Protein AF-M1EBT7-F1 (afdb_monomer)

Organism: Mustela putorius furo (NCBI:txid9669)

Radius of gyration: 30.67 Å; Cα contacts (8 Å, |Δi|>4): 57; chains: 1; bounding box: 102×44×43 Å

Mean predicted aligned error: 13.48 Å

Sequence (135 aa):
CYYTDRRNKSMGSVQNYFRRIKKWMSQNPMVLDKSAFPNLQESDCYTGPFSRARIHHFIINNKDTFFSNATRSRIVYHMLQHTKYENGISKVGICKLINNGSYIAAFPPHEGAYKSNQPIKTHGPQNNRHLLYER

Foldseek 3Di:
DPPPPPVVVVVVVVVVVVVVVVVVVPDPPPPPPPVPDDPDPPDPDDDDDDDPVVCVNDDPPDPVPPQPPVRVQVVVQVCQQADADDPDPPRGHPVVCCVVVVDVDDDDDDDDDLDDPDACVPPNDPDPSVVVPHD

pLDDT: mean 82.83, std 14.4, range [46.56, 97.81]

Structure (mmCIF, N/CA/C/O backbone):
data_AF-M1EBT7-F1
#
_entry.id   AF-M1EBT7-F1
#
loop_
_atom_site.group_PDB
_atom_site.id
_atom_site.type_symbol
_atom_site.label_atom_id
_atom_site.label_alt_id
_atom_site.label_comp_id
_atom_site.label_asym_id
_atom_site.label_entity_id
_atom_site.label_seq_id
_atom_site.pdbx_PDB_ins_code
_atom_site.Cartn_x
_atom_site.Cartn_y
_atom_site.Cartn_z
_atom_site.occupancy
_atom_site.B_iso_or_equiv
_atom_site.auth_seq_id
_atom_site.auth_comp_id
_atom_site.auth_asym_id
_atom_site.auth_atom_id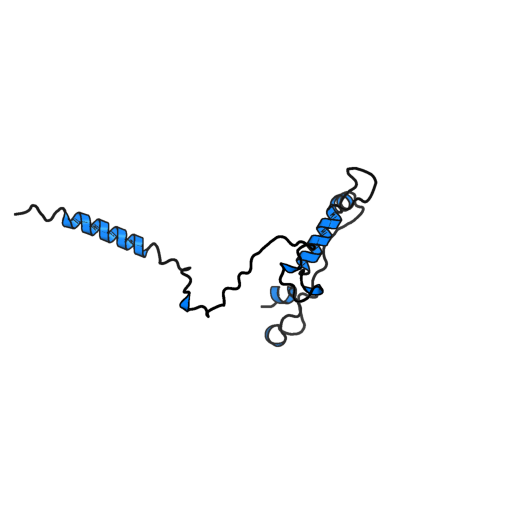
_atom_site.pdbx_PDB_model_num
ATOM 1 N N . CYS A 1 1 ? 84.090 1.579 6.896 1.00 46.56 1 CYS A N 1
ATOM 2 C CA . CYS A 1 1 ? 83.013 2.587 7.012 1.00 46.56 1 CYS A CA 1
ATOM 3 C C . CYS A 1 1 ? 81.664 1.879 7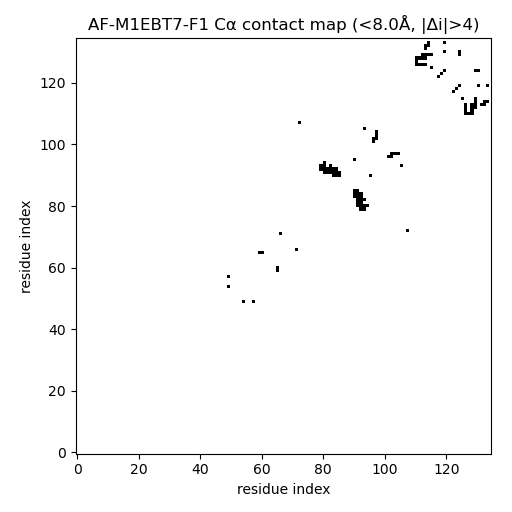.167 1.00 46.56 1 CYS A C 1
ATOM 5 O O . CYS A 1 1 ? 81.089 1.471 6.173 1.00 46.56 1 CYS A O 1
ATOM 7 N N . TYR A 1 2 ? 81.197 1.666 8.405 1.00 48.38 2 TYR A N 1
ATOM 8 C CA . TYR A 1 2 ? 80.060 0.783 8.747 1.00 48.38 2 TYR A CA 1
ATOM 9 C C . TYR A 1 2 ? 78.812 1.541 9.255 1.00 48.38 2 TYR A C 1
ATOM 11 O O . TYR A 1 2 ? 78.042 1.013 10.050 1.00 48.38 2 TYR A O 1
ATOM 19 N N . TYR A 1 3 ? 78.605 2.794 8.834 1.00 52.16 3 TYR A N 1
ATOM 20 C CA . TYR A 1 3 ? 77.610 3.681 9.465 1.00 52.16 3 TYR A CA 1
ATOM 21 C C . TYR A 1 3 ? 76.362 4.031 8.633 1.00 52.16 3 TYR A C 1
ATOM 23 O O . TYR A 1 3 ? 75.487 4.725 9.145 1.00 52.16 3 TYR A O 1
ATOM 31 N N . THR A 1 4 ? 76.192 3.526 7.405 1.00 53.44 4 THR A N 1
ATOM 32 C CA . THR A 1 4 ? 75.015 3.862 6.565 1.00 53.44 4 THR A CA 1
ATOM 33 C C . THR A 1 4 ? 74.012 2.723 6.335 1.00 53.44 4 THR A C 1
ATOM 35 O O . THR A 1 4 ? 72.928 2.974 5.816 1.00 53.44 4 THR A O 1
ATOM 38 N N . ASP A 1 5 ? 74.276 1.492 6.782 1.00 53.34 5 ASP A N 1
ATOM 39 C CA . ASP A 1 5 ? 73.409 0.343 6.446 1.00 53.34 5 ASP A CA 1
ATOM 40 C C . ASP A 1 5 ? 72.168 0.191 7.360 1.00 53.34 5 ASP A C 1
ATOM 42 O O . ASP A 1 5 ? 71.153 -0.400 6.987 1.00 53.34 5 ASP A O 1
ATOM 46 N N . ARG A 1 6 ? 72.173 0.776 8.568 1.00 49.12 6 ARG A N 1
ATOM 47 C CA . ARG A 1 6 ? 71.080 0.548 9.539 1.00 49.12 6 ARG A CA 1
ATOM 48 C C . ARG A 1 6 ? 69.812 1.378 9.273 1.00 49.12 6 ARG A C 1
ATOM 50 O O . ARG A 1 6 ? 68.730 0.959 9.678 1.00 49.12 6 ARG A O 1
ATOM 57 N N . ARG A 1 7 ? 69.905 2.516 8.566 1.0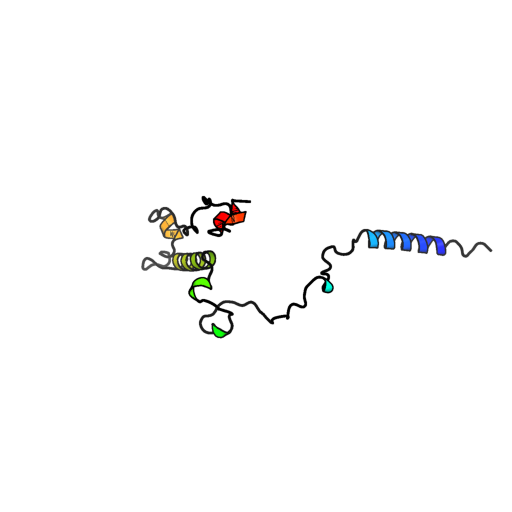0 49.81 7 ARG A N 1
ATOM 58 C CA . ARG A 1 7 ? 68.731 3.356 8.222 1.00 49.81 7 ARG A CA 1
ATOM 59 C C . ARG A 1 7 ? 67.951 2.837 7.007 1.00 49.81 7 ARG A C 1
ATOM 61 O O . ARG A 1 7 ? 66.727 2.929 7.002 1.00 49.81 7 ARG A O 1
ATOM 68 N N . ASN A 1 8 ? 68.624 2.212 6.039 1.00 51.97 8 ASN A N 1
ATOM 69 C CA . ASN A 1 8 ? 67.982 1.717 4.814 1.00 51.97 8 ASN A CA 1
ATOM 70 C C . ASN A 1 8 ? 67.112 0.468 5.053 1.00 51.97 8 ASN A C 1
ATOM 72 O O . ASN A 1 8 ? 66.024 0.350 4.490 1.00 51.97 8 ASN A O 1
ATOM 76 N N . LYS A 1 9 ? 67.532 -0.433 5.955 1.00 54.09 9 LYS A N 1
ATOM 77 C CA . LYS A 1 9 ? 66.770 -1.651 6.305 1.00 54.09 9 LYS A CA 1
ATOM 78 C C . LYS A 1 9 ? 65.460 -1.352 7.051 1.00 54.09 9 LYS A C 1
ATOM 80 O O . LYS A 1 9 ? 64.454 -2.018 6.815 1.00 54.09 9 LYS A O 1
ATOM 85 N N . SER A 1 10 ? 65.457 -0.324 7.905 1.00 55.66 10 SER A N 1
ATOM 86 C CA . SER A 1 10 ? 64.264 0.122 8.645 1.00 55.66 10 SER A CA 1
ATOM 87 C C . SER A 1 10 ? 63.196 0.707 7.709 1.00 55.66 10 SER A C 1
ATOM 89 O O . SER A 1 10 ? 62.030 0.316 7.778 1.00 55.66 10 SER A O 1
ATOM 91 N N . MET A 1 11 ? 63.600 1.557 6.754 1.00 53.97 11 MET A N 1
ATOM 92 C CA . MET A 1 11 ? 62.673 2.156 5.782 1.00 53.97 11 MET A CA 1
ATOM 93 C C . MET A 1 11 ? 62.053 1.121 4.830 1.00 53.97 11 MET A C 1
ATOM 95 O O . MET A 1 11 ? 60.851 1.184 4.570 1.00 53.97 11 MET A O 1
ATOM 99 N N . GLY A 1 12 ? 62.826 0.130 4.367 1.00 59.19 12 GLY A N 1
ATOM 100 C CA . GLY A 1 12 ? 62.323 -0.920 3.472 1.00 59.19 12 GLY A CA 1
ATOM 101 C C . GLY A 1 12 ? 61.301 -1.862 4.124 1.00 59.19 12 GLY A C 1
ATOM 102 O O . GLY A 1 12 ? 60.342 -2.283 3.477 1.00 59.19 12 GLY A O 1
ATOM 103 N N . SER A 1 13 ? 61.459 -2.171 5.417 1.00 60.22 13 SER A N 1
ATOM 104 C CA . SER A 1 13 ? 60.507 -3.005 6.172 1.00 60.22 13 SER A CA 1
ATOM 105 C C . SER A 1 13 ? 59.144 -2.319 6.319 1.00 60.22 13 SER A C 1
ATOM 107 O O . SER A 1 13 ? 58.102 -2.904 6.011 1.00 60.22 13 SER A O 1
ATOM 109 N N . VAL A 1 14 ? 59.163 -1.034 6.684 1.00 67.19 14 VAL A N 1
ATOM 110 C CA . VAL A 1 14 ? 57.964 -0.199 6.825 1.00 67.19 14 VAL A CA 1
ATOM 111 C C . VAL A 1 14 ? 57.256 -0.029 5.475 1.00 67.19 14 VAL A C 1
ATOM 113 O O . VAL A 1 14 ? 56.043 -0.210 5.382 1.00 67.19 14 VAL A O 1
ATOM 116 N N . GLN A 1 15 ? 58.004 0.208 4.393 1.00 66.81 15 GLN A N 1
ATOM 117 C CA . GLN A 1 15 ? 57.455 0.286 3.033 1.00 66.81 15 GLN A CA 1
ATOM 118 C C . GLN A 1 15 ? 56.812 -1.032 2.573 1.00 66.81 15 GLN A C 1
ATOM 120 O O . GLN A 1 15 ? 55.728 -1.027 1.983 1.00 66.81 15 GLN A O 1
ATOM 125 N N . ASN A 1 16 ? 57.440 -2.174 2.865 1.00 66.56 16 ASN A N 1
ATOM 126 C CA . ASN A 1 16 ? 56.893 -3.488 2.528 1.00 66.56 16 ASN A CA 1
ATOM 127 C C . ASN A 1 16 ? 55.616 -3.811 3.314 1.00 66.56 16 ASN A C 1
ATOM 129 O O . ASN A 1 16 ? 54.682 -4.381 2.745 1.00 66.56 16 ASN A O 1
ATOM 133 N N . TYR A 1 17 ? 55.553 -3.405 4.583 1.00 70.00 17 TYR A N 1
ATOM 134 C CA . TYR A 1 17 ? 54.362 -3.513 5.424 1.00 70.00 17 TYR A CA 1
ATOM 135 C C . TYR A 1 17 ? 53.202 -2.667 4.879 1.00 70.00 17 TYR A C 1
ATOM 137 O O . TYR A 1 17 ? 52.116 -3.199 4.639 1.00 70.00 17 TYR A O 1
ATOM 145 N N . PHE A 1 18 ? 53.449 -1.391 4.556 1.00 71.38 18 PHE A N 1
ATOM 146 C CA . PHE A 1 18 ? 52.440 -0.515 3.949 1.00 71.38 18 PHE A CA 1
ATOM 147 C C . PHE A 1 18 ? 51.949 -1.027 2.590 1.00 71.38 18 PHE A C 1
ATOM 149 O O . PHE A 1 18 ? 50.754 -0.973 2.307 1.00 71.38 18 PHE A O 1
ATOM 156 N N . ARG A 1 19 ? 52.832 -1.594 1.759 1.00 70.06 19 ARG A N 1
ATOM 157 C CA . ARG A 1 19 ? 52.453 -2.205 0.474 1.00 70.06 19 ARG A CA 1
ATOM 158 C C . ARG A 1 19 ? 51.579 -3.453 0.652 1.00 70.06 19 ARG A C 1
ATOM 160 O O . ARG A 1 19 ? 50.654 -3.658 -0.133 1.00 70.06 19 ARG A O 1
ATOM 167 N N . ARG A 1 20 ? 51.843 -4.269 1.680 1.00 68.12 20 ARG A N 1
ATOM 168 C CA . ARG A 1 20 ? 51.016 -5.434 2.048 1.00 68.12 20 ARG A CA 1
ATOM 169 C C . ARG A 1 20 ? 49.629 -5.012 2.518 1.00 68.12 20 ARG A C 1
ATOM 171 O O . ARG A 1 20 ? 48.651 -5.570 2.035 1.00 68.12 20 ARG A O 1
ATOM 178 N N . ILE A 1 21 ? 49.545 -3.997 3.379 1.00 69.38 21 ILE A N 1
ATOM 179 C CA . ILE A 1 21 ? 48.261 -3.445 3.834 1.00 69.38 21 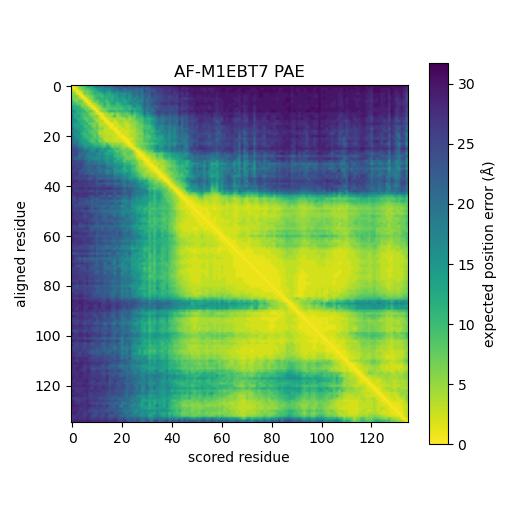ILE A CA 1
ATOM 180 C C . ILE A 1 21 ? 47.499 -2.817 2.668 1.00 69.38 21 ILE A C 1
ATOM 182 O O . ILE A 1 21 ? 46.309 -3.051 2.538 1.00 69.38 21 ILE A O 1
ATOM 186 N N . LYS A 1 22 ? 48.171 -2.104 1.758 1.00 68.25 22 LYS A N 1
ATOM 187 C CA . LYS A 1 22 ? 47.537 -1.526 0.562 1.00 68.25 22 LYS A CA 1
ATOM 188 C C . LYS A 1 22 ? 47.007 -2.583 -0.418 1.00 68.25 22 LYS A C 1
ATOM 190 O O . LYS A 1 22 ? 46.010 -2.332 -1.075 1.00 68.25 22 LYS A O 1
ATOM 195 N N . LYS A 1 23 ? 47.647 -3.757 -0.515 1.00 67.75 23 LYS A N 1
ATOM 196 C CA . LYS A 1 23 ? 47.116 -4.910 -1.272 1.00 67.75 23 LYS A CA 1
ATOM 197 C C . LYS A 1 23 ? 45.962 -5.615 -0.550 1.00 67.75 23 LYS A C 1
ATOM 199 O O . LYS A 1 23 ? 45.071 -6.121 -1.220 1.00 67.75 23 LYS A O 1
ATOM 204 N N . TRP A 1 24 ? 46.000 -5.670 0.784 1.00 66.38 24 TRP A N 1
ATOM 205 C CA . TRP A 1 24 ? 44.944 -6.255 1.620 1.00 66.38 24 TRP A CA 1
ATOM 206 C C . TRP A 1 24 ? 43.694 -5.369 1.696 1.00 66.38 24 TRP A C 1
ATOM 208 O O . TRP A 1 24 ? 42.582 -5.885 1.692 1.00 66.38 24 TRP A O 1
ATOM 218 N N . MET A 1 25 ? 43.869 -4.044 1.661 1.00 63.62 25 MET A N 1
ATOM 219 C CA . MET A 1 25 ? 42.828 -3.064 1.343 1.00 63.62 25 MET A CA 1
ATOM 220 C C . MET A 1 25 ? 42.517 -3.138 -0.153 1.00 63.62 25 MET A C 1
ATOM 222 O O . MET A 1 25 ? 42.788 -2.194 -0.896 1.00 63.62 25 MET A O 1
ATOM 226 N N . SER A 1 26 ? 42.037 -4.311 -0.578 1.00 59.91 26 SER A N 1
ATOM 227 C CA . SER A 1 26 ? 41.501 -4.627 -1.897 1.00 59.91 26 SER A CA 1
ATOM 228 C C . SER A 1 26 ? 40.985 -3.375 -2.591 1.00 59.91 26 SER A C 1
ATOM 230 O O . SER A 1 26 ? 40.216 -2.620 -1.987 1.00 59.91 26 SER A O 1
ATOM 232 N N . GLN A 1 27 ? 41.372 -3.173 -3.854 1.00 66.19 27 GLN A N 1
ATOM 233 C CA . GLN A 1 27 ? 40.653 -2.249 -4.729 1.00 66.19 27 GLN A CA 1
ATOM 234 C C . GLN A 1 27 ? 39.161 -2.447 -4.478 1.00 66.19 27 GLN A C 1
ATOM 236 O O . GLN A 1 27 ? 38.703 -3.588 -4.523 1.00 66.19 27 GLN A O 1
ATOM 241 N N . ASN A 1 28 ? 38.453 -1.374 -4.110 1.00 64.31 28 ASN A N 1
ATOM 242 C CA . ASN A 1 28 ? 37.038 -1.462 -3.778 1.00 64.31 28 ASN A CA 1
ATOM 243 C C . ASN A 1 28 ? 36.347 -2.257 -4.899 1.00 64.31 28 ASN A C 1
ATOM 245 O O . ASN A 1 28 ? 36.346 -1.791 -6.037 1.00 64.31 28 ASN A O 1
ATOM 249 N N . PRO A 1 29 ? 35.769 -3.441 -4.631 1.00 69.56 29 PRO A N 1
ATOM 250 C CA . PRO A 1 29 ? 35.125 -4.246 -5.674 1.00 69.56 29 PRO A CA 1
ATOM 251 C C . PRO A 1 29 ? 33.868 -3.560 -6.241 1.00 69.56 29 PRO A C 1
ATOM 253 O O . PRO A 1 29 ? 33.261 -4.047 -7.184 1.00 69.56 29 PRO A O 1
ATOM 256 N N . MET A 1 30 ? 33.506 -2.407 -5.669 1.00 71.69 30 MET A N 1
ATOM 257 C CA . MET A 1 30 ? 32.460 -1.481 -6.091 1.00 71.69 30 MET A CA 1
ATOM 258 C C . MET A 1 30 ? 33.039 -0.236 -6.795 1.00 71.69 30 MET A C 1
ATOM 260 O O . MET A 1 30 ? 32.433 0.833 -6.747 1.00 71.69 30 MET A O 1
ATOM 264 N N . VAL A 1 31 ? 34.236 -0.306 -7.397 1.00 71.69 31 VAL A N 1
ATOM 265 C CA . VAL A 1 31 ? 34.658 0.730 -8.354 1.00 71.69 31 VAL A CA 1
ATOM 266 C C . VAL A 1 31 ? 33.766 0.582 -9.577 1.00 71.69 31 VAL A C 1
ATOM 268 O O . VAL A 1 31 ? 33.891 -0.364 -10.349 1.00 71.69 31 VAL A O 1
ATOM 271 N N . LEU A 1 32 ? 32.830 1.515 -9.709 1.00 70.69 32 LEU A N 1
ATOM 272 C CA . LEU A 1 32 ? 31.939 1.597 -10.850 1.00 70.69 32 LEU A CA 1
ATOM 273 C C . LEU A 1 32 ? 32.771 1.911 -12.101 1.00 70.69 32 LEU A C 1
ATOM 275 O O . LEU A 1 32 ? 33.257 3.034 -12.258 1.00 70.69 32 LEU A O 1
ATOM 279 N N . ASP A 1 33 ? 32.951 0.923 -12.975 1.00 76.50 33 ASP A N 1
ATOM 280 C CA . ASP A 1 33 ? 33.593 1.127 -14.269 1.00 76.50 33 ASP A CA 1
ATOM 281 C C . ASP A 1 33 ? 32.651 1.915 -15.181 1.00 76.50 33 ASP A C 1
ATOM 283 O O . ASP A 1 33 ? 31.800 1.349 -15.861 1.00 76.50 33 ASP A O 1
ATOM 287 N N . LYS A 1 34 ? 32.799 3.242 -15.185 1.00 71.88 34 LYS A N 1
ATOM 288 C CA . LYS A 1 34 ? 31.986 4.150 -16.005 1.00 71.88 34 LYS A CA 1
ATOM 289 C C . LYS A 1 34 ? 32.057 3.829 -17.503 1.00 71.88 34 LYS A C 1
ATOM 291 O O . LYS A 1 34 ? 31.149 4.218 -18.222 1.00 71.88 34 LYS A O 1
ATOM 296 N N . SER A 1 35 ? 33.101 3.129 -17.960 1.00 75.62 35 SER A N 1
ATOM 297 C CA . SER A 1 35 ? 33.253 2.727 -19.362 1.00 75.62 35 SER A CA 1
ATOM 298 C C . SER A 1 35 ? 32.457 1.469 -19.732 1.00 75.62 35 SER A C 1
ATOM 300 O O . SER A 1 35 ? 32.169 1.256 -20.908 1.00 75.62 35 SER A O 1
ATOM 302 N N . ALA A 1 36 ? 32.051 0.668 -18.741 1.00 76.50 36 ALA A N 1
ATOM 303 C CA . ALA A 1 36 ? 31.210 -0.514 -18.929 1.00 76.50 36 ALA A CA 1
ATOM 304 C C . ALA A 1 36 ? 29.713 -0.178 -19.049 1.00 76.50 36 ALA A C 1
ATOM 306 O O . ALA A 1 36 ? 28.917 -1.036 -19.437 1.00 76.50 36 ALA A O 1
ATOM 307 N N . PHE A 1 37 ? 29.316 1.054 -18.719 1.00 69.88 37 PHE A N 1
ATOM 308 C CA . PHE A 1 37 ? 27.946 1.521 -18.887 1.00 69.88 37 PHE A CA 1
ATOM 309 C C . PHE A 1 37 ? 27.826 2.262 -20.222 1.00 69.88 37 PHE A C 1
ATOM 311 O O . PHE A 1 37 ? 28.698 3.071 -20.545 1.00 69.88 37 PHE A O 1
ATOM 318 N N . PRO A 1 38 ? 26.761 2.025 -21.012 1.00 76.06 38 PRO A N 1
ATOM 319 C CA . PRO A 1 38 ? 26.473 2.890 -22.151 1.00 76.06 38 PRO A CA 1
ATOM 320 C C . PRO A 1 38 ? 26.378 4.340 -21.657 1.00 76.06 38 PRO A C 1
ATOM 322 O O . PRO A 1 38 ? 26.013 4.554 -20.500 1.00 76.06 38 PRO A O 1
ATOM 325 N N . ASN A 1 39 ? 26.688 5.324 -22.513 1.00 67.44 39 ASN A N 1
ATOM 326 C CA . ASN A 1 39 ? 26.465 6.747 -22.228 1.00 67.44 39 ASN A CA 1
ATOM 327 C C . ASN A 1 39 ? 24.962 6.981 -22.008 1.00 67.44 39 ASN A C 1
ATOM 329 O O . ASN A 1 39 ? 24.228 7.360 -22.918 1.00 67.44 39 ASN A O 1
ATOM 333 N N . LEU A 1 40 ? 24.493 6.669 -20.805 1.00 64.94 40 LEU A N 1
ATOM 334 C CA . LEU A 1 40 ? 23.159 6.953 -20.331 1.00 64.94 40 LEU A CA 1
ATOM 335 C C . LEU A 1 40 ? 23.101 8.468 -20.262 1.00 64.94 40 LEU A C 1
ATOM 337 O O . LEU A 1 40 ? 23.835 9.083 -19.493 1.00 64.94 40 LEU A O 1
ATOM 341 N N . GLN A 1 41 ? 22.282 9.066 -21.121 1.00 67.31 41 GLN A N 1
ATOM 342 C CA . GLN A 1 41 ? 21.943 10.473 -21.013 1.00 67.31 41 GLN A CA 1
ATOM 343 C C . GLN A 1 41 ? 21.457 10.697 -19.578 1.00 67.31 41 GLN A C 1
ATOM 345 O O . GLN A 1 41 ? 20.428 10.142 -19.190 1.00 67.31 41 GLN A O 1
ATOM 350 N N . GLU A 1 42 ? 22.244 11.415 -1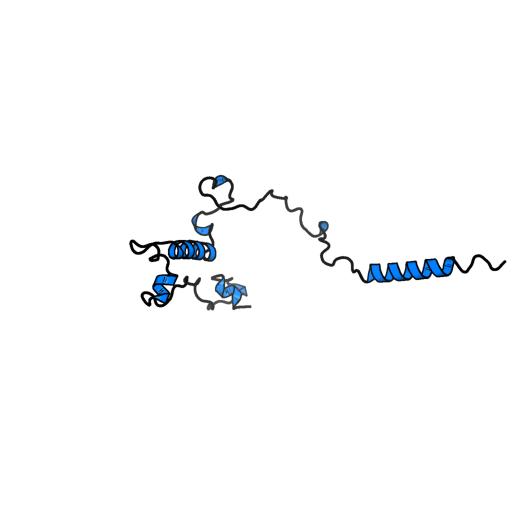8.775 1.00 67.62 42 GLU A N 1
ATOM 351 C CA . GLU A 1 42 ? 21.906 11.729 -17.390 1.00 67.62 42 GLU A CA 1
ATOM 352 C C . GLU A 1 42 ? 20.646 12.598 -17.422 1.00 67.62 42 GLU A C 1
ATOM 354 O O . GLU A 1 42 ? 20.690 13.804 -17.636 1.00 67.62 42 GLU A O 1
ATOM 359 N N . SER A 1 43 ? 19.482 11.962 -17.326 1.00 69.69 43 SER A N 1
ATOM 360 C CA . SER A 1 43 ? 18.227 12.672 -17.154 1.00 69.69 43 SER A CA 1
ATOM 361 C C . SER A 1 43 ? 18.210 13.212 -15.729 1.00 69.69 43 SER A C 1
ATOM 363 O O . SER A 1 43 ? 18.252 12.409 -14.792 1.00 69.69 43 SER A O 1
ATOM 365 N N . ASP A 1 44 ? 18.112 14.532 -15.567 1.00 79.00 44 ASP A N 1
ATOM 366 C CA . ASP A 1 44 ? 17.973 15.225 -14.277 1.00 79.00 44 ASP A CA 1
ATOM 367 C C . ASP A 1 44 ? 16.625 14.887 -13.609 1.00 79.00 44 ASP A C 1
ATOM 369 O O . ASP A 1 44 ? 15.691 15.686 -13.535 1.00 79.00 44 ASP A O 1
ATOM 373 N N . CYS A 1 45 ? 16.481 13.640 -13.167 1.00 83.75 45 CYS A N 1
ATOM 374 C CA . CYS A 1 45 ? 15.301 13.124 -12.496 1.00 83.75 45 CYS A CA 1
ATOM 375 C C . CYS A 1 45 ? 15.521 13.181 -10.987 1.00 83.75 45 CYS A C 1
ATOM 377 O O . CYS A 1 45 ? 16.354 12.465 -10.433 1.00 83.75 45 CYS A O 1
ATOM 379 N N . TYR A 1 46 ? 14.726 14.006 -10.312 1.00 88.25 46 TYR A N 1
ATOM 380 C CA . TYR A 1 46 ? 14.761 14.152 -8.861 1.00 88.25 46 TYR A CA 1
ATOM 381 C C . TYR A 1 46 ? 13.521 13.531 -8.216 1.00 88.25 46 TYR A C 1
ATOM 383 O O . TYR A 1 46 ? 12.426 13.531 -8.778 1.00 88.25 46 TYR A O 1
ATOM 391 N N . THR A 1 47 ? 13.682 13.015 -6.999 1.00 91.31 47 THR A N 1
ATOM 392 C CA . THR A 1 47 ? 12.579 12.455 -6.208 1.00 91.31 47 THR A CA 1
ATOM 393 C C . THR A 1 47 ? 11.974 13.509 -5.283 1.00 91.31 47 THR A C 1
ATOM 395 O O . THR A 1 47 ? 12.705 14.293 -4.680 1.00 91.31 47 THR A O 1
ATOM 398 N N . GLY A 1 48 ? 10.654 13.491 -5.087 1.00 92.25 48 GLY A N 1
ATOM 399 C CA . GLY A 1 48 ? 9.973 14.395 -4.155 1.00 92.25 48 GLY A CA 1
ATOM 400 C C . GLY A 1 48 ? 8.579 13.907 -3.745 1.00 92.25 48 GLY A C 1
ATOM 401 O O . GLY A 1 48 ? 8.043 12.981 -4.358 1.00 92.25 48 GLY A O 1
ATOM 402 N N . PRO A 1 49 ? 7.968 14.510 -2.706 1.00 95.50 49 PRO A N 1
ATOM 403 C CA . PRO A 1 49 ? 6.646 14.114 -2.235 1.00 95.50 49 PRO A CA 1
ATOM 404 C C . PRO A 1 49 ? 5.565 14.490 -3.250 1.00 95.50 49 PRO A C 1
ATOM 406 O O . PRO A 1 49 ? 5.490 15.642 -3.695 1.00 95.50 49 PRO A O 1
ATOM 409 N N . PHE A 1 50 ? 4.689 13.531 -3.562 1.00 94.94 50 PHE A N 1
ATOM 410 C CA . PHE A 1 50 ? 3.581 13.743 -4.486 1.00 94.94 50 PHE A CA 1
ATOM 411 C C . PHE A 1 50 ? 2.672 14.884 -4.017 1.00 94.94 50 PHE A C 1
ATOM 413 O O . PHE A 1 50 ? 2.252 14.943 -2.862 1.00 94.94 50 PHE A O 1
ATOM 420 N N . SER A 1 51 ? 2.334 15.787 -4.935 1.00 95.06 51 SER A N 1
ATOM 421 C CA . SER A 1 51 ? 1.354 16.841 -4.701 1.00 95.06 51 SER A CA 1
ATOM 422 C C . SER A 1 51 ? 0.523 17.040 -5.952 1.00 95.06 51 SER A C 1
ATOM 424 O O . SER A 1 51 ? 1.060 17.323 -7.022 1.00 95.06 51 SER A O 1
ATOM 426 N N . ARG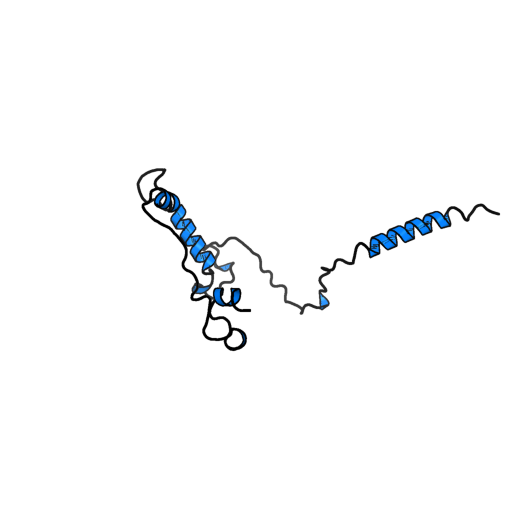 A 1 52 ? -0.802 16.956 -5.804 1.00 94.56 52 ARG A N 1
ATOM 427 C CA . ARG A 1 52 ? -1.738 17.150 -6.917 1.00 94.56 52 ARG A CA 1
ATOM 428 C C . ARG A 1 52 ? -1.623 18.544 -7.541 1.00 94.56 52 ARG A C 1
ATOM 430 O O . ARG A 1 52 ? -1.766 18.668 -8.750 1.00 94.56 52 ARG A O 1
ATOM 437 N N . ALA A 1 53 ? -1.310 19.570 -6.745 1.00 97.00 53 ALA A N 1
ATOM 438 C CA . ALA A 1 53 ? -1.093 20.932 -7.242 1.00 97.00 53 ALA A CA 1
ATOM 439 C C . ALA A 1 53 ? 0.173 21.056 -8.112 1.00 97.00 53 ALA A C 1
ATOM 441 O O . ALA A 1 53 ? 0.244 21.909 -8.988 1.00 97.00 53 ALA A O 1
ATOM 442 N N . ARG A 1 54 ? 1.160 20.178 -7.898 1.00 94.88 54 ARG A N 1
ATOM 443 C CA . ARG A 1 54 ? 2.434 20.143 -8.632 1.00 94.88 54 ARG A CA 1
ATOM 444 C C . ARG A 1 54 ? 2.535 18.920 -9.540 1.00 94.88 54 ARG A C 1
ATOM 446 O O . ARG A 1 54 ? 3.623 18.401 -9.749 1.00 94.88 54 ARG A O 1
ATOM 453 N N . ILE A 1 55 ? 1.405 18.432 -10.060 1.00 93.94 55 ILE A N 1
ATOM 454 C CA . ILE A 1 55 ? 1.364 17.193 -10.853 1.00 93.94 55 ILE A CA 1
ATOM 455 C C . ILE A 1 55 ? 2.277 17.247 -12.090 1.00 93.94 55 ILE A C 1
ATOM 457 O O . ILE A 1 55 ? 2.825 16.228 -12.483 1.00 93.94 55 ILE A O 1
ATOM 461 N N . HIS A 1 56 ? 2.494 18.443 -12.643 1.00 92.62 56 HIS A N 1
ATOM 462 C CA . HIS A 1 56 ? 3.360 18.691 -13.796 1.00 92.62 56 HIS A CA 1
ATOM 463 C C . HIS A 1 56 ? 4.861 18.495 -13.511 1.00 92.62 56 HIS A C 1
ATOM 465 O O . HIS A 1 56 ? 5.630 18.370 -14.454 1.00 92.62 56 HIS A O 1
ATOM 471 N N . HIS A 1 57 ? 5.290 18.440 -12.242 1.00 92.56 57 HIS A N 1
ATOM 472 C CA . HIS A 1 57 ? 6.670 18.085 -11.878 1.00 92.56 57 HIS A CA 1
ATOM 473 C C . HIS A 1 57 ? 6.921 16.569 -11.879 1.00 92.56 57 HIS A C 1
ATOM 475 O O . HIS A 1 57 ? 8.057 16.140 -11.701 1.00 92.56 57 HIS A O 1
ATOM 481 N N . PHE A 1 58 ? 5.874 15.750 -12.018 1.00 92.69 58 PHE A N 1
ATOM 482 C CA . PHE A 1 58 ? 5.986 14.296 -11.980 1.00 92.69 58 PHE A CA 1
ATOM 483 C C . PHE A 1 58 ? 5.882 13.714 -13.384 1.00 92.69 58 PHE A C 1
ATOM 485 O O . PHE A 1 58 ? 5.034 14.109 -14.183 1.00 92.69 58 PHE A O 1
ATOM 492 N N . ILE A 1 59 ? 6.710 12.709 -13.652 1.00 91.75 59 ILE A N 1
ATOM 493 C CA . ILE A 1 59 ? 6.663 11.934 -14.889 1.00 91.75 59 ILE A CA 1
ATOM 494 C C . ILE A 1 59 ? 5.512 10.929 -14.761 1.00 91.75 59 ILE A C 1
ATOM 496 O O . ILE A 1 59 ? 5.651 9.881 -14.130 1.00 91.75 59 ILE A O 1
ATOM 500 N N . ILE A 1 60 ? 4.345 11.279 -15.308 1.00 93.12 60 ILE A N 1
ATOM 501 C CA . ILE A 1 60 ? 3.130 10.456 -15.260 1.00 93.12 60 ILE A CA 1
ATOM 502 C C . ILE A 1 60 ? 2.700 10.106 -16.684 1.00 93.12 60 ILE A C 1
ATOM 504 O O . ILE A 1 60 ? 2.060 10.911 -17.355 1.00 93.12 60 ILE A O 1
ATOM 508 N N . ASN A 1 61 ? 3.010 8.885 -17.122 1.00 92.69 61 ASN A N 1
ATOM 509 C CA . ASN A 1 61 ? 2.629 8.399 -18.455 1.00 92.69 61 ASN A CA 1
ATOM 510 C C . ASN A 1 61 ? 1.142 8.029 -18.521 1.00 92.69 61 ASN A C 1
ATOM 512 O O . ASN A 1 61 ? 0.424 8.430 -19.431 1.00 92.69 61 ASN A 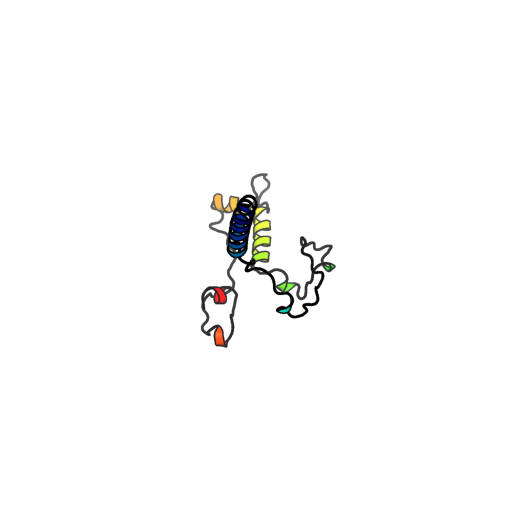O 1
ATOM 516 N N . ASN A 1 62 ? 0.674 7.268 -17.530 1.00 93.88 62 ASN A N 1
ATOM 517 C CA . ASN A 1 62 ? -0.719 6.872 -17.387 1.00 93.88 62 ASN A CA 1
ATOM 518 C C . ASN A 1 62 ? -1.143 7.086 -15.928 1.00 93.88 62 ASN A C 1
ATOM 520 O O . ASN A 1 62 ? -0.481 6.623 -14.998 1.00 93.88 62 ASN A O 1
ATOM 524 N N . LYS A 1 63 ? -2.246 7.811 -15.735 1.00 91.12 63 LYS A N 1
ATOM 525 C CA . LYS A 1 63 ? -2.787 8.142 -14.412 1.00 91.12 63 LYS A CA 1
ATOM 526 C C . LYS A 1 63 ? -3.310 6.910 -13.672 1.00 91.12 63 LYS A C 1
ATOM 528 O O . LYS A 1 63 ? -3.176 6.856 -12.452 1.00 91.12 63 LYS A O 1
ATOM 533 N N . ASP A 1 64 ? -3.839 5.925 -14.393 1.00 91.81 64 ASP A N 1
ATOM 534 C CA . ASP A 1 64 ? -4.446 4.726 -13.807 1.00 91.81 64 ASP A CA 1
ATOM 535 C C . ASP A 1 64 ? -3.396 3.775 -13.225 1.00 91.81 64 ASP A C 1
ATOM 537 O O . ASP A 1 64 ? -3.647 3.086 -12.236 1.00 91.81 64 ASP A O 1
ATOM 541 N N . THR A 1 65 ? -2.193 3.774 -13.804 1.00 91.44 65 THR A N 1
ATOM 542 C CA . THR A 1 65 ? -1.078 2.909 -13.391 1.00 91.44 65 THR A CA 1
ATOM 543 C C . THR A 1 65 ? 0.000 3.647 -12.600 1.00 91.44 65 THR A C 1
ATOM 545 O O . THR A 1 65 ? 0.981 3.028 -12.196 1.00 91.44 65 THR A O 1
ATOM 548 N N . PHE A 1 66 ? -0.145 4.960 -12.381 1.00 94.38 66 PHE A N 1
ATOM 549 C CA . PHE A 1 66 ? 0.865 5.782 -11.705 1.00 94.38 66 PHE A CA 1
ATOM 550 C C . PHE A 1 66 ? 1.157 5.299 -10.280 1.00 94.38 66 PHE A C 1
ATOM 552 O O . PHE A 1 66 ? 2.311 5.141 -9.887 1.00 94.38 66 PHE A O 1
ATOM 559 N N . PHE A 1 67 ? 0.105 5.036 -9.502 1.00 94.88 67 PHE A N 1
ATOM 560 C CA . PHE A 1 67 ? 0.247 4.425 -8.188 1.00 94.88 67 PHE A CA 1
ATOM 561 C C . PHE A 1 67 ? 0.158 2.907 -8.312 1.00 94.88 67 PHE A C 1
ATOM 563 O O . PHE A 1 67 ? -0.882 2.373 -8.697 1.00 94.88 67 PHE A O 1
ATOM 570 N N . SER A 1 68 ? 1.217 2.209 -7.900 1.00 93.06 68 SER A N 1
ATOM 571 C CA . SER A 1 68 ? 1.190 0.750 -7.771 1.00 93.06 68 SER A CA 1
ATOM 572 C C . SER A 1 68 ? 0.095 0.301 -6.798 1.00 93.06 68 SER A C 1
ATOM 574 O O . SER A 1 68 ? -0.274 1.036 -5.874 1.00 93.06 68 SER A O 1
ATOM 576 N N . ASN A 1 69 ? -0.408 -0.926 -6.955 1.00 93.38 69 ASN A N 1
ATOM 577 C CA . ASN A 1 69 ? -1.447 -1.456 -6.067 1.00 93.38 69 ASN A CA 1
ATOM 578 C C . ASN A 1 69 ? -1.030 -1.416 -4.592 1.00 93.38 69 ASN A C 1
ATOM 580 O O . ASN A 1 69 ? -1.842 -1.050 -3.749 1.00 93.38 69 ASN A O 1
ATOM 584 N N . ALA A 1 70 ? 0.245 -1.671 -4.283 1.00 93.00 70 ALA A N 1
ATOM 585 C CA . ALA A 1 70 ? 0.777 -1.532 -2.927 1.00 93.00 70 ALA A CA 1
ATOM 586 C C . ALA A 1 70 ? 0.610 -0.103 -2.375 1.00 93.00 70 ALA A C 1
ATOM 588 O O . ALA A 1 70 ? 0.134 0.085 -1.252 1.00 93.00 70 ALA A O 1
ATOM 589 N N . THR A 1 71 ? 0.945 0.917 -3.172 1.00 95.69 71 THR A N 1
ATOM 590 C CA . THR A 1 71 ? 0.770 2.324 -2.786 1.00 95.69 71 THR A CA 1
ATOM 591 C C . THR A 1 71 ? -0.707 2.681 -2.636 1.00 95.69 71 THR A C 1
ATOM 593 O O . THR A 1 71 ? -1.080 3.330 -1.660 1.00 95.69 71 THR A O 1
ATOM 596 N N . ARG A 1 72 ? -1.571 2.203 -3.541 1.00 96.12 72 ARG A N 1
ATOM 597 C CA . ARG A 1 72 ? -3.029 2.399 -3.458 1.00 96.12 72 ARG A CA 1
ATOM 598 C C . ARG A 1 72 ? -3.600 1.801 -2.172 1.00 96.12 72 ARG A C 1
ATOM 600 O O . ARG A 1 72 ? -4.299 2.495 -1.438 1.00 96.12 72 ARG A O 1
ATOM 607 N N . SER A 1 73 ? -3.246 0.558 -1.847 1.00 96.88 73 SER A N 1
ATOM 608 C CA . SER A 1 73 ? -3.644 -0.096 -0.595 1.00 96.88 73 SER A CA 1
ATOM 609 C C . SER A 1 73 ? -3.159 0.670 0.634 1.00 96.88 73 SER A C 1
ATOM 611 O O . SER A 1 73 ? -3.912 0.826 1.594 1.00 96.88 73 SER A O 1
ATOM 613 N N . ARG A 1 74 ? -1.933 1.206 0.601 1.00 96.75 74 ARG A N 1
ATOM 614 C CA . ARG A 1 74 ? -1.387 2.025 1.691 1.00 96.75 74 ARG A CA 1
ATOM 615 C C . ARG A 1 74 ? -2.152 3.335 1.879 1.00 96.75 74 ARG A C 1
ATOM 617 O O . ARG A 1 74 ? -2.422 3.706 3.018 1.00 96.75 74 ARG A O 1
ATOM 624 N N . ILE A 1 75 ? -2.525 4.011 0.790 1.00 97.25 75 ILE A N 1
ATOM 625 C CA . ILE A 1 75 ? -3.350 5.228 0.836 1.00 97.25 75 ILE A CA 1
ATOM 626 C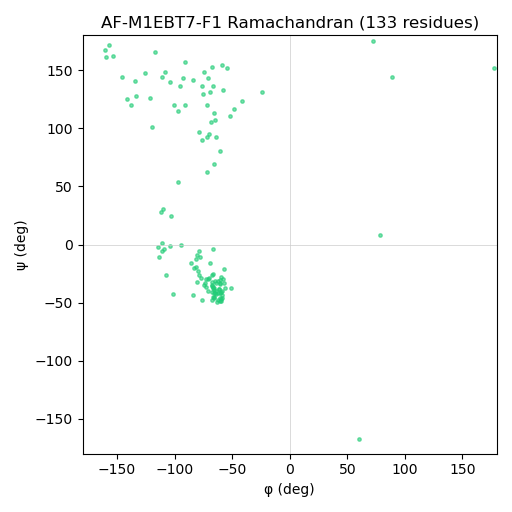 C . ILE A 1 75 ? -4.712 4.919 1.469 1.00 97.25 75 ILE A C 1
ATOM 628 O O . ILE A 1 75 ? -5.121 5.608 2.402 1.00 97.25 75 ILE A O 1
ATOM 632 N N . VAL A 1 76 ? -5.386 3.853 1.021 1.00 97.69 76 VAL A N 1
ATOM 633 C CA . VAL A 1 76 ? -6.688 3.437 1.573 1.00 97.69 76 VAL A CA 1
ATOM 634 C C . VAL A 1 76 ? -6.574 3.106 3.059 1.00 97.69 76 VAL A C 1
ATOM 636 O O . VAL A 1 76 ? -7.371 3.586 3.860 1.00 97.69 76 VAL A O 1
ATOM 639 N N . TYR A 1 77 ? -5.557 2.341 3.456 1.00 97.75 77 TYR A N 1
ATOM 640 C CA . TYR A 1 77 ? -5.335 2.012 4.862 1.00 97.75 77 TYR A CA 1
ATOM 641 C C . TYR A 1 77 ? -5.095 3.264 5.716 1.00 97.75 77 TYR A C 1
ATOM 643 O O . TYR A 1 77 ? -5.683 3.400 6.787 1.00 97.75 77 TYR A O 1
ATOM 651 N N . HIS A 1 78 ? -4.318 4.228 5.215 1.00 97.75 78 HIS A N 1
ATOM 652 C CA . HIS A 1 78 ? -4.121 5.509 5.889 1.00 97.75 78 HIS A CA 1
ATOM 653 C C . HIS A 1 78 ? -5.445 6.270 6.075 1.00 97.75 78 HIS A C 1
ATOM 655 O O . HIS A 1 78 ? -5.687 6.825 7.146 1.00 97.75 78 HIS A O 1
ATOM 661 N N . MET A 1 79 ? -6.336 6.272 5.078 1.00 97.75 79 MET A N 1
ATOM 662 C CA . MET A 1 79 ? -7.676 6.860 5.223 1.00 97.75 79 MET A CA 1
ATOM 663 C C . MET A 1 79 ? -8.488 6.134 6.300 1.00 97.75 79 MET A C 1
ATOM 665 O O . MET A 1 79 ? -9.043 6.774 7.194 1.00 97.75 79 MET A O 1
ATOM 669 N N . LEU A 1 80 ? -8.511 4.800 6.269 1.00 96.94 80 LEU A N 1
ATOM 670 C CA . LEU A 1 80 ? -9.224 3.977 7.248 1.00 96.94 80 LEU A CA 1
ATOM 671 C C . LEU A 1 80 ? -8.716 4.172 8.681 1.00 96.94 80 LEU A C 1
ATOM 673 O O . LEU A 1 80 ? -9.499 4.052 9.617 1.00 96.94 80 LEU A O 1
ATOM 677 N N . GLN A 1 81 ? -7.437 4.493 8.876 1.00 96.06 81 GLN A N 1
ATOM 678 C CA . GLN A 1 81 ? -6.876 4.797 10.196 1.00 96.06 81 GLN A CA 1
ATOM 679 C C . GLN A 1 81 ? -7.357 6.135 10.775 1.00 96.06 81 GLN A C 1
ATOM 681 O O . GLN A 1 81 ? -7.450 6.261 11.992 1.00 96.06 81 GLN A O 1
ATOM 686 N N . HIS A 1 82 ? -7.684 7.115 9.930 1.00 95.69 82 HIS A N 1
ATOM 687 C CA . HIS A 1 82 ? -8.010 8.483 10.358 1.00 95.69 82 HIS A CA 1
ATOM 688 C C . HIS A 1 82 ? -9.491 8.843 10.193 1.00 95.69 82 HIS A C 1
ATOM 690 O O . HIS A 1 82 ? -9.918 9.930 10.585 1.00 95.69 82 HIS A O 1
ATOM 696 N N . THR A 1 83 ? -10.290 7.944 9.620 1.00 95.69 83 THR A N 1
ATOM 697 C CA . THR A 1 83 ? -11.726 8.162 9.432 1.00 95.69 83 THR A CA 1
ATOM 698 C C . THR A 1 83 ? -12.462 7.991 10.761 1.00 95.69 83 THR A C 1
ATOM 700 O O . THR A 1 83 ? -12.274 6.999 11.471 1.00 95.69 83 THR A O 1
ATOM 703 N N . LYS A 1 84 ? -13.300 8.974 11.107 1.00 96.12 84 LYS A N 1
ATOM 704 C CA . LYS A 1 84 ? -14.172 8.932 12.287 1.00 96.12 84 LYS A CA 1
ATOM 705 C C . LYS A 1 84 ? -15.453 8.173 11.955 1.00 96.12 84 LYS A C 1
ATOM 707 O O . LYS A 1 84 ? -15.986 8.349 10.864 1.00 96.12 84 LYS A O 1
ATOM 712 N N . TYR A 1 85 ? -15.951 7.372 12.891 1.00 93.81 85 TYR A N 1
ATOM 713 C CA . TYR A 1 85 ? -17.207 6.628 12.724 1.00 93.81 85 TYR A CA 1
ATOM 714 C C . TYR A 1 85 ? -18.324 7.096 13.669 1.00 93.81 85 TYR A C 1
ATOM 716 O O . TYR A 1 85 ? -19.473 6.710 13.492 1.00 93.81 85 TYR A O 1
ATOM 724 N N . GLU A 1 86 ? -18.010 7.930 14.663 1.00 93.94 86 GLU A N 1
ATOM 725 C CA . GLU A 1 86 ? -18.978 8.514 15.597 1.00 93.94 86 GLU A CA 1
ATOM 726 C C . GLU A 1 86 ? -18.445 9.857 16.128 1.00 93.94 86 GLU A C 1
ATOM 728 O O . GLU A 1 86 ? -17.243 10.147 16.056 1.00 93.94 86 GLU A O 1
ATOM 733 N N . ASN A 1 87 ? -19.335 10.676 16.690 1.00 86.75 87 ASN A N 1
ATOM 734 C CA . ASN A 1 87 ? -18.980 11.906 17.390 1.00 86.75 87 ASN A CA 1
ATOM 735 C C . ASN A 1 87 ? -18.277 11.576 18.715 1.00 86.75 87 ASN A C 1
ATOM 737 O O . ASN A 1 87 ? -18.903 11.330 19.739 1.00 86.75 87 ASN A O 1
ATOM 741 N N . GLY A 1 88 ? -16.946 11.564 18.695 1.00 86.12 88 GLY A N 1
ATOM 742 C CA . GLY A 1 88 ? -16.129 11.374 19.888 1.00 86.12 88 GLY A CA 1
ATOM 743 C C . GLY A 1 88 ? -14.641 11.344 19.563 1.00 86.12 88 GLY A C 1
ATOM 744 O O . GLY A 1 88 ? -14.235 10.938 18.476 1.00 86.12 88 GLY A O 1
ATOM 745 N N . ILE A 1 89 ? -13.804 11.756 20.518 1.00 83.38 89 ILE A N 1
ATOM 746 C CA . ILE A 1 89 ? -12.346 11.856 20.321 1.00 83.38 89 ILE A CA 1
ATOM 747 C C . ILE A 1 89 ? -11.718 10.471 20.069 1.00 83.38 89 ILE A C 1
ATOM 749 O O . ILE A 1 89 ? -10.786 10.345 19.283 1.00 83.38 89 ILE A O 1
ATOM 753 N N . SER A 1 90 ? -12.266 9.413 20.679 1.00 86.50 90 SER A N 1
ATOM 754 C CA . SER A 1 90 ? -11.748 8.035 20.584 1.00 86.50 90 SER A CA 1
ATOM 755 C C . SER A 1 90 ? -12.417 7.185 19.487 1.00 86.50 90 SER A C 1
ATOM 757 O O . SER A 1 90 ? -12.084 6.012 19.307 1.00 86.50 90 SER A O 1
ATOM 759 N N . LYS A 1 91 ? -13.377 7.747 18.743 1.00 92.94 91 LYS A N 1
ATOM 760 C CA . LYS A 1 91 ? -14.213 7.007 17.784 1.00 92.94 91 LYS A CA 1
ATOM 761 C C . LYS A 1 91 ? -13.677 7.122 16.356 1.00 92.94 91 LYS A C 1
ATOM 763 O O . LYS A 1 91 ? -14.365 7.555 15.430 1.00 92.94 91 LYS A O 1
ATOM 768 N N . VAL A 1 92 ? -12.400 6.771 16.209 1.00 96.12 92 VAL A N 1
ATOM 769 C CA . VAL A 1 92 ? -11.623 6.950 14.978 1.00 96.12 92 VAL A CA 1
ATOM 770 C C . VAL A 1 92 ? -10.827 5.692 14.666 1.00 96.12 92 VAL A C 1
ATOM 772 O O . VAL A 1 92 ? -10.253 5.071 15.561 1.00 96.12 92 VAL A O 1
ATOM 775 N N . GLY A 1 93 ? -10.766 5.355 13.383 1.00 96.19 93 GLY A N 1
ATOM 776 C CA . GLY A 1 93 ? -9.809 4.396 12.863 1.00 96.19 93 GLY A CA 1
ATOM 777 C C . GLY A 1 93 ? -10.267 2.939 12.883 1.00 96.19 93 GLY A C 1
ATOM 778 O O . GLY A 1 93 ? -10.902 2.455 13.823 1.00 96.19 93 GLY A O 1
ATOM 779 N N . ILE A 1 94 ? -9.856 2.206 11.849 1.00 96.88 94 ILE A N 1
ATOM 780 C CA . ILE A 1 94 ? -10.141 0.775 11.681 1.00 96.88 94 ILE A CA 1
ATOM 781 C C . ILE A 1 94 ? -9.587 -0.094 12.820 1.00 96.88 94 ILE A C 1
ATOM 783 O O . ILE A 1 94 ? -10.245 -1.042 13.235 1.00 96.88 94 ILE A O 1
ATOM 787 N N . CYS A 1 95 ? -8.432 0.253 13.400 1.00 95.81 95 CYS A N 1
ATOM 788 C CA . CYS A 1 95 ? -7.841 -0.522 14.497 1.00 95.81 95 CYS A CA 1
ATOM 789 C C . CYS A 1 95 ? -8.750 -0.565 15.734 1.00 95.81 95 CYS A C 1
ATOM 791 O O . CYS A 1 95 ? -8.863 -1.602 16.380 1.00 95.81 95 CYS A O 1
ATOM 793 N N . LYS A 1 96 ? -9.435 0.542 16.055 1.00 95.25 96 LYS A N 1
ATOM 794 C CA . LYS A 1 96 ? -10.366 0.586 17.190 1.00 95.25 96 LYS A CA 1
ATOM 795 C C . LYS A 1 96 ? -11.578 -0.304 16.938 1.00 95.25 96 LYS A C 1
ATOM 797 O O . LYS A 1 96 ? -12.019 -1.002 17.843 1.00 95.25 96 LYS A O 1
ATOM 802 N N . LEU A 1 97 ? -12.085 -0.292 15.709 1.00 95.94 97 LEU A N 1
ATOM 803 C CA . LEU A 1 97 ? -13.222 -1.109 15.301 1.00 95.94 97 LEU A CA 1
ATOM 804 C C . LEU A 1 97 ? -12.894 -2.611 15.311 1.00 95.94 97 LEU A C 1
ATOM 806 O O . LEU A 1 97 ? -13.736 -3.407 15.718 1.00 95.94 97 LEU A O 1
ATOM 810 N N . ILE A 1 98 ? -11.667 -2.989 14.937 1.00 96.88 98 ILE A N 1
ATOM 811 C CA . ILE A 1 98 ? -11.180 -4.371 15.060 1.00 96.88 98 ILE A CA 1
ATOM 812 C C . ILE A 1 98 ? -11.029 -4.762 16.536 1.00 96.88 98 ILE A C 1
ATOM 814 O O . ILE A 1 98 ? -11.554 -5.787 16.957 1.00 96.88 98 ILE A O 1
ATOM 818 N N . ASN A 1 99 ? -10.394 -3.916 17.355 1.00 95.88 99 ASN A N 1
ATOM 819 C CA . ASN A 1 99 ? -10.189 -4.194 18.783 1.00 95.88 99 ASN A CA 1
ATOM 820 C C . ASN A 1 99 ? -11.502 -4.319 19.570 1.00 95.88 99 ASN A C 1
ATOM 822 O O . ASN A 1 99 ? -11.571 -5.066 20.539 1.00 95.88 99 ASN A O 1
ATOM 826 N N . ASN A 1 100 ? -12.540 -3.588 19.162 1.00 94.75 100 ASN A N 1
ATOM 827 C CA . ASN A 1 100 ? -13.871 -3.677 19.760 1.00 94.75 100 ASN A CA 1
ATOM 828 C C . ASN A 1 100 ? -14.673 -4.900 19.265 1.00 94.75 100 ASN A C 1
ATOM 830 O O . ASN A 1 100 ? -15.785 -5.115 19.736 1.00 94.75 100 ASN A O 1
ATOM 834 N N . GLY A 1 101 ? -14.161 -5.662 18.291 1.00 96.50 101 GLY A N 1
ATOM 835 C CA . GLY A 1 101 ? -14.848 -6.815 17.702 1.00 96.50 101 GLY A CA 1
ATOM 836 C C . GLY A 1 101 ? -15.929 -6.467 16.674 1.00 96.50 101 GLY A C 1
ATOM 837 O O . GLY A 1 101 ? -16.647 -7.354 16.225 1.00 96.50 101 GLY A O 1
ATOM 838 N N . SER A 1 102 ? -16.054 -5.197 16.268 1.00 96.31 102 SER A N 1
ATOM 839 C CA . SER A 1 102 ? -16.988 -4.792 15.204 1.00 96.31 102 SER A CA 1
ATOM 840 C C . SER A 1 102 ? -16.529 -5.271 13.823 1.00 96.31 102 SER A C 1
ATOM 842 O O . SER A 1 102 ? -17.354 -5.522 12.952 1.00 96.31 102 SER A O 1
ATOM 844 N N . TYR A 1 103 ? -15.215 -5.406 13.629 1.00 97.31 103 TYR A N 1
ATOM 845 C CA . TYR A 1 103 ? -14.617 -6.056 12.465 1.00 97.31 103 TYR A CA 1
ATOM 846 C C . TYR A 1 103 ? -13.660 -7.150 12.925 1.00 97.31 103 TYR A C 1
ATOM 848 O O . TYR A 1 103 ? -12.998 -7.016 13.948 1.00 97.31 103 TYR A O 1
ATOM 856 N N . ILE A 1 104 ? -13.554 -8.214 12.133 1.00 97.81 104 ILE A N 1
ATOM 857 C CA . ILE A 1 104 ? -12.672 -9.349 12.433 1.00 97.81 104 ILE A CA 1
ATOM 858 C C . ILE A 1 104 ? -11.243 -9.061 11.958 1.00 97.81 104 ILE A C 1
ATOM 860 O O . ILE A 1 104 ? -10.277 -9.328 12.666 1.00 97.81 104 ILE A O 1
ATOM 864 N N . ALA A 1 105 ? -11.098 -8.509 10.753 1.00 96.56 105 ALA A N 1
ATOM 865 C CA . ALA A 1 105 ? -9.807 -8.206 10.152 1.00 96.56 105 ALA A CA 1
ATOM 866 C C . ALA A 1 105 ? -9.952 -7.154 9.045 1.00 96.56 105 ALA A C 1
ATOM 868 O O . ALA A 1 105 ? -11.034 -6.962 8.490 1.00 96.56 105 ALA A O 1
ATOM 869 N N . ALA A 1 106 ? -8.840 -6.511 8.693 1.00 96.12 106 ALA A N 1
ATOM 870 C CA . ALA A 1 106 ? -8.733 -5.648 7.524 1.00 96.12 106 ALA A CA 1
ATOM 871 C C . ALA A 1 106 ? -7.400 -5.918 6.818 1.00 96.12 106 ALA A C 1
ATOM 873 O O . ALA A 1 106 ? -6.335 -5.752 7.410 1.00 96.12 106 ALA A O 1
ATOM 874 N N . PHE A 1 107 ? -7.456 -6.336 5.557 1.00 96.31 107 PHE A N 1
ATOM 875 C CA . PHE A 1 107 ? -6.279 -6.630 4.744 1.00 96.31 107 PHE A CA 1
ATOM 876 C C . PHE A 1 107 ? -6.538 -6.252 3.280 1.00 96.31 107 PHE A C 1
ATOM 878 O O . PHE A 1 107 ? -7.666 -6.395 2.801 1.00 96.31 107 PHE A O 1
ATOM 885 N N . PRO A 1 108 ? -5.526 -5.747 2.554 1.00 95.75 108 PRO A N 1
ATOM 886 C CA . PRO A 1 108 ? -5.673 -5.490 1.132 1.00 95.75 108 PRO A CA 1
ATOM 887 C C . PRO A 1 108 ? -5.725 -6.812 0.350 1.00 95.75 108 PRO A C 1
ATOM 889 O O . PRO A 1 108 ? -5.001 -7.753 0.688 1.00 95.75 108 PRO A O 1
ATOM 892 N N . PRO A 1 109 ? -6.537 -6.896 -0.716 1.00 92.38 109 PRO A N 1
ATOM 893 C CA . PRO A 1 109 ? -6.528 -8.050 -1.599 1.00 92.38 109 PRO A CA 1
ATOM 894 C C . PRO A 1 109 ? -5.210 -8.132 -2.376 1.00 92.38 109 PRO A C 1
ATOM 896 O O . PRO A 1 109 ? -4.543 -7.133 -2.649 1.00 92.38 109 PRO A O 1
ATOM 899 N N . HIS A 1 110 ? -4.847 -9.352 -2.745 1.00 91.44 110 HIS A N 1
ATOM 900 C CA . HIS A 1 110 ? -3.639 -9.640 -3.499 1.00 91.44 110 HIS A CA 1
ATOM 901 C C . HIS A 1 110 ? -3.870 -9.628 -5.015 1.00 91.44 110 HIS A C 1
ATOM 903 O O . HIS A 1 110 ? -4.977 -9.864 -5.493 1.00 91.44 110 HIS A O 1
ATOM 909 N N . GLU A 1 111 ? -2.796 -9.416 -5.775 1.00 85.69 111 GLU A N 1
ATOM 910 C CA . GLU A 1 111 ? -2.814 -9.465 -7.240 1.00 85.69 111 GLU A CA 1
ATOM 911 C C . GLU A 1 111 ? -2.864 -10.912 -7.749 1.00 85.69 111 GLU A C 1
ATOM 913 O O . GLU A 1 111 ? -1.829 -11.540 -7.952 1.00 85.69 111 GLU A O 1
ATOM 918 N N . GLY A 1 112 ? -4.068 -11.448 -7.944 1.00 89.44 112 GLY A N 1
ATOM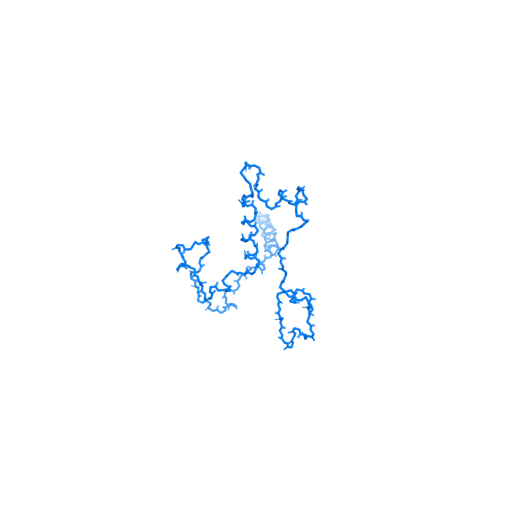 919 C CA . GLY A 1 112 ? -4.279 -12.736 -8.609 1.00 89.44 112 GLY A CA 1
ATOM 920 C C . GLY A 1 112 ? -3.620 -13.955 -7.938 1.00 89.44 112 GLY A C 1
ATOM 921 O O . GLY A 1 112 ? -3.179 -13.935 -6.781 1.00 89.44 112 GLY A O 1
ATOM 922 N N . ALA A 1 113 ? -3.599 -15.063 -8.681 1.00 89.19 113 ALA A N 1
ATOM 923 C CA . ALA A 1 113 ? -3.033 -16.333 -8.234 1.00 89.19 113 ALA A CA 1
ATOM 924 C C . ALA A 1 113 ? -1.496 -16.302 -8.227 1.00 89.19 113 ALA A C 1
ATOM 926 O O . ALA A 1 113 ? -0.874 -15.631 -9.044 1.00 89.19 113 ALA A O 1
ATOM 927 N N . TYR A 1 114 ? -0.886 -17.043 -7.297 1.00 89.31 114 TYR A N 1
ATOM 928 C CA . TYR A 1 114 ? 0.577 -17.165 -7.197 1.00 89.31 114 TYR A CA 1
ATOM 929 C C . TYR A 1 114 ? 1.160 -18.264 -8.101 1.00 89.31 114 TYR A C 1
ATOM 931 O O . TYR A 1 114 ? 2.363 -18.278 -8.333 1.00 89.31 114 TYR A O 1
ATOM 939 N N . LYS A 1 115 ? 0.311 -19.174 -8.593 1.00 86.44 115 LYS A N 1
ATOM 940 C CA . LYS A 1 115 ? 0.633 -20.187 -9.604 1.00 86.44 115 LYS A CA 1
ATOM 941 C C . LYS A 1 115 ? -0.105 -19.838 -10.882 1.00 86.44 115 LYS A C 1
ATOM 943 O O . LYS A 1 115 ? -1.258 -19.403 -10.808 1.00 86.44 115 LYS A O 1
ATOM 948 N N . SER A 1 116 ? 0.522 -20.085 -12.020 1.00 83.81 116 SER A N 1
ATOM 949 C CA . SER A 1 116 ? -0.152 -20.068 -13.312 1.00 83.81 116 SER A CA 1
ATOM 950 C C . SER A 1 116 ? -0.090 -21.466 -13.938 1.00 83.81 116 SER A C 1
ATOM 952 O O . SER A 1 116 ? 0.683 -22.328 -13.524 1.00 83.81 116 SER A O 1
ATOM 954 N N . ASN A 1 117 ? -0.907 -21.698 -14.964 1.00 85.38 117 ASN A N 1
ATOM 955 C CA . ASN A 1 117 ? -0.824 -22.931 -15.750 1.00 85.38 117 ASN A CA 1
ATOM 956 C C . ASN A 1 117 ? 0.338 -22.902 -16.760 1.00 85.38 117 ASN A C 1
ATOM 958 O O . ASN A 1 117 ? 0.623 -23.912 -17.397 1.00 85.38 117 ASN A O 1
ATOM 962 N N . GLN A 1 118 ? 0.962 -21.739 -16.960 1.00 84.38 118 GLN A N 1
ATOM 963 C CA . GLN A 1 118 ? 1.913 -21.475 -18.034 1.00 84.38 118 GLN A CA 1
ATOM 964 C C . GLN A 1 118 ? 3.269 -21.048 -17.462 1.00 84.38 118 GLN A C 1
ATOM 966 O O . GLN A 1 118 ? 3.327 -20.058 -16.731 1.00 84.38 118 GLN A O 1
ATOM 971 N N . PRO A 1 119 ? 4.378 -21.710 -17.830 1.00 84.00 119 PRO A N 1
ATOM 972 C CA . PRO A 1 119 ? 5.669 -21.401 -17.237 1.00 84.00 119 PRO A CA 1
ATOM 973 C C . PRO A 1 119 ? 6.138 -19.993 -17.623 1.00 84.00 119 PRO A C 1
ATOM 975 O O . PRO A 1 119 ? 6.102 -19.618 -18.803 1.00 84.00 119 PRO A O 1
ATOM 978 N N . ILE A 1 120 ? 6.668 -19.254 -16.638 1.00 85.31 120 ILE A N 1
ATOM 979 C CA . ILE A 1 120 ? 7.159 -17.868 -16.793 1.00 85.31 120 ILE A CA 1
ATOM 980 C C . ILE A 1 120 ? 8.138 -17.733 -17.964 1.00 85.31 120 ILE A C 1
ATOM 982 O O . ILE A 1 120 ? 8.088 -16.754 -18.701 1.00 85.31 120 ILE A O 1
ATOM 986 N N . LYS A 1 121 ? 8.997 -18.736 -18.183 1.00 84.75 121 LYS A N 1
ATOM 987 C CA . LYS A 1 121 ? 9.996 -18.732 -19.267 1.00 84.75 121 LYS A CA 1
ATOM 988 C C . LYS A 1 121 ? 9.382 -18.615 -20.664 1.00 84.75 121 LYS A C 1
ATOM 990 O O . LYS A 1 121 ? 10.045 -18.121 -21.566 1.00 84.75 121 LYS A O 1
ATOM 995 N N . THR A 1 122 ? 8.150 -19.088 -20.844 1.00 87.06 122 THR A N 1
ATOM 996 C CA . THR A 1 122 ? 7.481 -19.115 -22.156 1.00 87.06 122 THR A CA 1
ATOM 997 C C . THR A 1 122 ? 6.476 -17.987 -22.342 1.00 87.06 122 THR A C 1
ATOM 999 O O . THR A 1 122 ? 6.448 -17.375 -23.403 1.00 87.06 122 THR A O 1
ATOM 1002 N N . HIS A 1 123 ? 5.674 -17.686 -21.318 1.00 85.69 123 HIS A N 1
ATOM 1003 C CA . HIS A 1 123 ? 4.553 -16.745 -21.424 1.00 85.69 123 HIS A CA 1
ATOM 1004 C C . HIS A 1 123 ? 4.733 -15.471 -20.592 1.00 85.69 123 HIS A C 1
ATOM 1006 O O . HIS A 1 123 ? 3.893 -14.575 -20.645 1.00 85.69 123 HIS A O 1
ATOM 1012 N N . GLY A 1 124 ? 5.834 -15.365 -19.847 1.00 86.69 124 GLY A N 1
ATOM 1013 C CA . GLY A 1 124 ? 6.052 -14.283 -18.901 1.00 86.69 124 GLY A CA 1
ATOM 1014 C C . GLY A 1 124 ? 5.176 -14.406 -17.649 1.00 86.69 124 GLY A C 1
ATOM 1015 O O . GLY A 1 124 ? 4.344 -15.310 -17.525 1.00 86.69 124 GLY A O 1
ATOM 1016 N N . PRO A 1 125 ? 5.386 -13.513 -16.676 1.00 86.19 125 PRO A N 1
ATOM 1017 C CA . PRO A 1 125 ? 4.578 -13.486 -15.469 1.00 86.19 125 PRO A CA 1
ATOM 1018 C C . PRO A 1 125 ? 3.200 -12.875 -15.720 1.00 86.19 125 PRO A C 1
ATOM 1020 O O . PRO A 1 125 ? 3.080 -11.809 -16.321 1.00 86.19 125 PRO A O 1
ATOM 1023 N N . GLN A 1 126 ? 2.157 -13.499 -15.176 1.00 86.38 126 GLN A N 1
ATOM 1024 C CA . GLN A 1 126 ? 0.805 -12.926 -15.227 1.00 86.38 126 GLN A CA 1
ATOM 1025 C C . GLN A 1 126 ? 0.590 -11.827 -14.175 1.00 86.38 126 GLN A C 1
ATOM 1027 O O . GLN A 1 126 ? -0.255 -10.952 -14.348 1.00 86.38 126 GLN A O 1
ATOM 1032 N N . ASN A 1 127 ? 1.328 -11.875 -13.064 1.00 89.19 127 ASN A N 1
ATOM 1033 C CA . ASN A 1 127 ? 1.294 -10.877 -11.997 1.00 89.19 127 ASN A CA 1
ATOM 1034 C C . ASN A 1 127 ? 2.604 -10.902 -11.183 1.00 89.19 127 ASN A C 1
ATOM 1036 O O . ASN A 1 127 ? 3.431 -11.806 -11.320 1.00 89.19 127 ASN A O 1
ATOM 1040 N N . ASN A 1 128 ? 2.780 -9.924 -10.291 1.00 88.81 128 ASN A N 1
ATOM 1041 C CA . ASN A 1 128 ? 3.988 -9.818 -9.464 1.00 88.81 128 ASN A CA 1
ATOM 1042 C C . ASN A 1 128 ? 4.133 -10.962 -8.451 1.00 88.81 128 ASN A C 1
ATOM 1044 O O . ASN A 1 128 ? 5.242 -11.283 -8.029 1.00 88.81 128 ASN A O 1
ATOM 1048 N N . ARG A 1 129 ? 3.020 -11.582 -8.039 1.00 89.50 129 ARG A N 1
ATOM 1049 C CA . ARG A 1 129 ? 3.041 -12.716 -7.105 1.00 89.50 129 ARG A CA 1
ATOM 1050 C C . ARG A 1 129 ? 3.604 -13.960 -7.774 1.00 89.50 129 ARG A C 1
ATOM 1052 O O . ARG A 1 129 ? 4.400 -14.654 -7.163 1.00 89.50 129 ARG A O 1
ATOM 1059 N N . HIS A 1 130 ? 3.248 -14.204 -9.025 1.00 88.75 130 HIS A N 1
ATOM 1060 C CA . HIS A 1 130 ? 3.732 -15.319 -9.828 1.00 88.75 130 HIS A CA 1
ATOM 1061 C C . HIS A 1 130 ? 5.261 -15.291 -9.968 1.00 88.75 130 HIS A C 1
ATOM 1063 O O . HIS A 1 130 ? 5.908 -16.301 -9.705 1.00 88.75 130 HIS A O 1
ATOM 1069 N N . LEU A 1 131 ? 5.841 -14.108 -10.214 1.00 88.19 131 LEU A N 1
ATOM 1070 C CA . LEU A 1 131 ? 7.299 -13.897 -10.245 1.00 88.19 131 LEU A CA 1
ATOM 1071 C C . LEU A 1 131 ? 8.026 -14.297 -8.960 1.00 88.19 131 LEU A C 1
ATOM 1073 O O . LEU A 1 131 ? 9.189 -14.686 -9.005 1.00 88.19 131 LEU A O 1
ATOM 1077 N N . LEU A 1 132 ? 7.382 -14.135 -7.805 1.00 87.31 132 LEU A N 1
ATOM 1078 C CA . LEU A 1 132 ? 8.030 -14.383 -6.521 1.00 87.31 132 LEU A CA 1
ATOM 1079 C C . LEU A 1 132 ? 8.150 -15.882 -6.211 1.00 87.31 132 LEU A C 1
ATOM 1081 O O . LEU A 1 132 ? 9.062 -16.280 -5.486 1.00 87.31 132 LEU A O 1
ATOM 1085 N N . TYR A 1 133 ? 7.228 -16.699 -6.729 1.00 83.50 133 TYR A N 1
ATOM 1086 C CA . TYR A 1 133 ? 7.089 -18.107 -6.345 1.00 83.50 133 TYR A CA 1
ATOM 1087 C C . TYR A 1 133 ? 7.547 -19.105 -7.412 1.00 83.50 133 TYR A C 1
ATOM 1089 O O . TYR A 1 133 ? 7.951 -20.208 -7.048 1.00 83.50 133 TYR A O 1
ATOM 1097 N N . GLU A 1 134 ? 7.525 -18.748 -8.696 1.00 74.88 134 GLU A N 1
ATOM 1098 C CA . GLU A 1 134 ? 8.085 -19.581 -9.765 1.00 74.88 134 GLU A CA 1
ATOM 1099 C C . GLU A 1 134 ? 9.473 -19.054 -10.174 1.00 74.88 134 GLU A C 1
ATOM 1101 O O . GLU A 1 134 ? 9.612 -17.906 -10.592 1.00 74.88 134 GLU A O 1
ATOM 1106 N N . ARG A 1 135 ? 10.508 -19.892 -10.027 1.00 61.09 135 ARG A N 1
ATOM 1107 C CA . ARG A 1 135 ? 11.886 -19.648 -10.495 1.00 61.09 135 ARG A CA 1
ATOM 1108 C C . ARG A 1 135 ? 12.219 -20.538 -11.688 1.00 61.09 135 ARG A C 1
ATOM 1110 O O . ARG A 1 135 ? 11.825 -21.723 -11.656 1.00 61.09 135 ARG A O 1
#

Solvent-accessible surface area (backbone atoms only — not comparable to full-atom values): 8980 Å² total; per-residue (Å²): 140,90,82,72,68,73,65,58,59,56,54,52,52,54,52,53,50,52,52,49,51,56,61,69,56,50,77,64,92,78,65,78,60,72,84,80,47,75,93,67,77,83,69,95,77,81,87,78,84,91,45,84,92,51,47,87,82,52,95,69,91,46,82,86,66,63,58,50,69,70,55,49,47,50,52,52,50,55,49,42,50,69,41,67,82,52,100,54,95,83,35,42,19,51,67,53,38,36,76,71,63,79,35,92,78,86,78,78,85,74,68,74,61,52,70,74,98,60,60,50,94,81,73,44,68,91,38,76,46,23,57,74,68,58,131

Secondary structure (DSSP, 8-state):
--SSHHHHHHHHHHHHHHHHHHHHS---TT---TTSS--------------GGGGGGS--S-TTTSS-HHHHHHHHHHHHHH-B-SSSTT-B-HHHHHHTTS-S---PPPSS-S--SS-HHHH--SSHHHHHH--

InterPro domains:
  IPR007632 Anoctamin [PTHR12308] (18-134)
  IPR032394 Anoctamin, dimerisation domain [PF16178] (12-134)